Protein AF-A0A7V1BLU6-F1 (afdb_monomer_lite)

pLDDT: mean 78.52, std 13.08, range [48.31, 93.19]

Organism: NCBI:txid487184

Secondary structure (DSSP, 8-state):
--HHHHHHHTT-----HHHH--SHHHHHHHHHHS-PPPSS--HHHHHHHHHHHHHHHHHHHHHTT-

Radius of gyration: 18.97 Å; chains: 1; bounding box: 30×38×45 Å

Structure (mmCIF, N/CA/C/O backbone):
data_AF-A0A7V1BLU6-F1
#
_entry.id   AF-A0A7V1BLU6-F1
#
loop_
_atom_site.group_PDB
_atom_site.id
_atom_site.type_symbol
_atom_site.label_atom_id
_atom_site.label_alt_id
_atom_site.label_comp_id
_atom_site.label_asym_id
_atom_site.label_entity_id
_atom_site.label_seq_id
_atom_site.pdbx_PDB_ins_code
_atom_site.Cartn_x
_atom_site.Cartn_y
_atom_site.Cartn_z
_atom_site.occupancy
_atom_site.B_iso_or_equiv
_atom_site.auth_seq_id
_atom_site.auth_comp_id
_atom_site.auth_asym_id
_atom_site.auth_atom_id
_atom_site.pdbx_PDB_model_num
ATOM 1 N N . MET A 1 1 ? 13.230 18.953 -34.458 1.00 68.12 1 MET A N 1
ATOM 2 C CA . MET A 1 1 ? 13.747 18.146 -33.333 1.00 68.12 1 MET A CA 1
ATOM 3 C C . MET A 1 1 ? 12.573 17.357 -32.785 1.00 68.12 1 MET A C 1
ATOM 5 O O . MET A 1 1 ? 11.519 17.962 -32.603 1.00 68.12 1 MET A O 1
ATOM 9 N N . ARG A 1 2 ? 12.693 16.032 -32.648 1.00 78.00 2 ARG A N 1
ATOM 10 C CA . ARG A 1 2 ? 11.629 15.197 -32.056 1.00 78.00 2 ARG A CA 1
ATOM 11 C C . ARG A 1 2 ? 11.683 15.285 -30.529 1.00 78.00 2 ARG A C 1
ATOM 13 O O . ARG A 1 2 ? 12.734 15.618 -29.987 1.00 78.00 2 ARG A O 1
ATOM 20 N N . ALA A 1 3 ? 10.558 15.032 -29.858 1.00 69.56 3 ALA A N 1
ATOM 21 C CA . ALA A 1 3 ? 10.452 15.123 -28.397 1.00 69.56 3 ALA A CA 1
ATOM 22 C C . ALA A 1 3 ? 11.551 14.298 -27.699 1.00 69.56 3 ALA A C 1
ATOM 24 O O . ALA A 1 3 ? 12.247 14.801 -26.824 1.00 69.56 3 ALA A O 1
ATOM 25 N N . ASP A 1 4 ? 11.799 13.095 -28.205 1.00 68.94 4 ASP A N 1
ATOM 26 C CA . ASP A 1 4 ? 12.772 12.139 -27.672 1.00 68.94 4 ASP A CA 1
ATOM 27 C C . ASP A 1 4 ? 14.216 12.668 -27.750 1.00 68.94 4 ASP A C 1
ATOM 29 O O . ASP A 1 4 ? 15.008 12.548 -26.815 1.00 68.94 4 ASP A O 1
ATOM 33 N N . GLU A 1 5 ? 14.562 13.330 -28.856 1.00 79.81 5 GLU A N 1
ATOM 34 C CA . GLU A 1 5 ? 15.889 13.922 -29.058 1.00 79.81 5 GLU A CA 1
ATOM 35 C C . GLU A 1 5 ? 16.121 15.140 -28.154 1.00 79.81 5 GLU A C 1
ATOM 37 O O . GLU A 1 5 ? 17.255 15.430 -27.765 1.00 79.81 5 GLU A O 1
ATOM 42 N N . TYR A 1 6 ? 15.049 15.860 -27.820 1.00 75.31 6 TYR A N 1
ATOM 43 C CA . TYR A 1 6 ? 15.086 17.000 -26.910 1.00 75.31 6 TYR A CA 1
ATOM 44 C C . TYR A 1 6 ? 15.298 16.557 -25.453 1.00 75.31 6 TYR A C 1
ATOM 46 O O . TYR A 1 6 ? 16.119 17.161 -24.759 1.00 75.31 6 TYR A O 1
ATOM 54 N N . LEU A 1 7 ? 14.632 15.477 -25.024 1.00 76.75 7 LEU A N 1
ATOM 55 C CA . LEU A 1 7 ? 14.762 14.886 -23.683 1.00 76.75 7 LEU A CA 1
ATOM 56 C C . LEU A 1 7 ? 16.176 14.339 -23.439 1.00 76.75 7 LEU A C 1
ATOM 58 O O . LEU A 1 7 ? 16.842 14.713 -22.470 1.00 76.75 7 LEU A O 1
ATOM 62 N N . LYS A 1 8 ? 16.697 13.573 -24.402 1.00 76.19 8 LYS A N 1
ATOM 63 C CA . LYS A 1 8 ? 18.039 12.976 -24.339 1.00 76.19 8 LYS A CA 1
ATOM 64 C C . LYS A 1 8 ? 19.165 14.011 -24.288 1.00 76.19 8 LYS A C 1
ATOM 66 O O . LYS A 1 8 ? 20.161 13.838 -23.595 1.00 76.19 8 LYS A O 1
ATOM 71 N N . LYS A 1 9 ? 19.010 15.131 -24.997 1.00 76.38 9 LYS A N 1
ATOM 72 C CA . LYS A 1 9 ? 19.995 16.226 -24.999 1.00 76.38 9 LYS A CA 1
ATOM 73 C C . LYS A 1 9 ? 20.064 16.979 -23.664 1.00 76.38 9 LYS A C 1
ATOM 75 O O . LYS A 1 9 ? 21.057 17.656 -23.401 1.00 76.38 9 LYS A O 1
ATOM 80 N N . LYS A 1 10 ? 19.006 16.924 -22.855 1.00 73.31 10 LYS A N 1
ATOM 81 C CA . LYS A 1 10 ? 18.879 17.680 -21.604 1.00 73.31 10 LYS A CA 1
ATOM 82 C C . LYS A 1 10 ? 19.187 16.859 -20.348 1.00 73.31 10 LYS A C 1
ATOM 84 O O . LYS A 1 10 ? 19.141 17.441 -19.272 1.00 73.31 10 LYS A O 1
ATOM 89 N N . GLY A 1 11 ? 19.540 15.575 -20.488 1.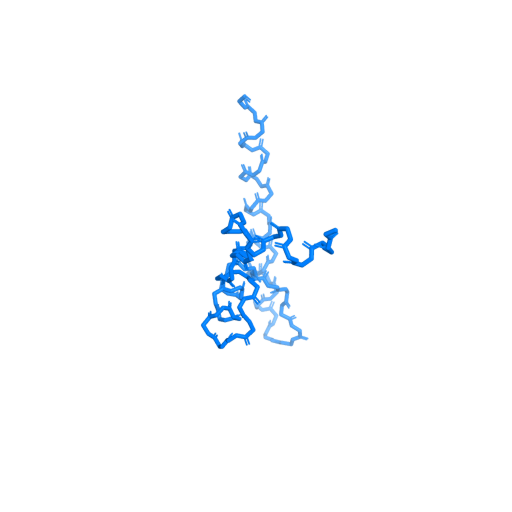00 64.50 11 GLY A N 1
ATOM 90 C CA . GLY A 1 11 ? 19.767 14.670 -19.351 1.00 64.50 11 GLY A CA 1
ATOM 91 C C . GLY A 1 11 ? 18.482 14.360 -18.581 1.00 64.50 11 GLY A C 1
ATOM 92 O O . GLY A 1 11 ? 18.533 14.110 -17.386 1.00 64.50 11 GLY A O 1
ATOM 93 N N . LEU A 1 12 ? 17.340 14.465 -19.265 1.00 56.75 12 LEU A N 1
ATOM 94 C CA . LEU A 1 12 ? 15.995 14.277 -18.725 1.00 56.75 12 LEU A CA 1
ATOM 95 C C . LEU A 1 12 ? 15.313 13.066 -19.383 1.00 56.75 12 LEU A C 1
ATOM 97 O O . LEU A 1 12 ? 14.095 13.043 -19.506 1.00 56.75 12 LEU A O 1
ATOM 101 N N . ASP A 1 13 ? 16.100 12.111 -19.892 1.00 60.38 13 ASP A N 1
ATOM 102 C CA . ASP A 1 13 ? 15.606 10.740 -20.061 1.00 60.38 13 ASP A CA 1
ATOM 103 C C . ASP A 1 13 ? 15.653 9.958 -18.736 1.00 60.38 13 ASP A C 1
ATOM 105 O O . ASP A 1 13 ? 15.167 8.834 -18.676 1.00 60.38 13 ASP A O 1
ATOM 109 N N . ASP A 1 14 ? 16.178 10.572 -17.670 1.00 62.19 14 ASP A N 1
ATOM 110 C CA . ASP A 1 14 ? 16.116 10.055 -16.310 1.00 62.19 14 ASP A CA 1
ATOM 111 C C . ASP A 1 14 ? 14.750 10.392 -15.688 1.00 62.19 14 ASP A C 1
ATOM 113 O O . ASP A 1 14 ? 14.567 11.356 -14.938 1.00 62.19 14 ASP A O 1
ATOM 117 N N . ASP A 1 15 ? 13.749 9.605 -16.072 1.00 53.72 15 ASP A N 1
ATOM 118 C CA . ASP A 1 15 ? 12.369 9.702 -15.599 1.00 53.72 15 ASP A CA 1
ATOM 119 C C . ASP A 1 15 ? 12.207 9.068 -14.207 1.00 53.72 15 ASP A C 1
ATOM 121 O O . ASP A 1 15 ? 11.335 8.221 -14.018 1.00 53.72 15 ASP A O 1
ATOM 125 N N . ASN A 1 16 ? 13.021 9.459 -13.216 1.00 53.12 16 ASN A N 1
ATOM 126 C CA . ASN A 1 16 ? 12.905 8.965 -11.834 1.00 53.12 16 ASN A CA 1
ATOM 127 C C . ASN A 1 16 ? 12.741 7.432 -11.815 1.00 53.12 16 ASN A C 1
ATOM 129 O O . ASN A 1 16 ? 11.748 6.900 -11.303 1.00 53.12 16 ASN A O 1
ATOM 133 N N . GLU A 1 17 ? 13.664 6.738 -12.491 1.00 53.75 17 GLU A N 1
ATOM 134 C CA . GLU A 1 17 ? 13.511 5.315 -12.787 1.00 53.75 17 GLU A CA 1
ATOM 135 C C . GLU A 1 17 ? 13.217 4.520 -11.518 1.00 53.75 17 GLU A C 1
ATOM 137 O O . GLU A 1 17 ? 12.394 3.633 -11.579 1.00 53.75 17 GLU A O 1
ATOM 142 N N . GLU A 1 18 ? 13.744 4.877 -10.344 1.00 50.59 18 GLU A N 1
ATOM 143 C CA . GLU A 1 18 ? 13.592 4.080 -9.118 1.00 50.59 18 GLU A CA 1
ATOM 144 C C . GLU A 1 18 ? 12.132 3.820 -8.666 1.00 50.59 18 GLU A C 1
ATOM 146 O O . GLU A 1 18 ? 11.870 2.769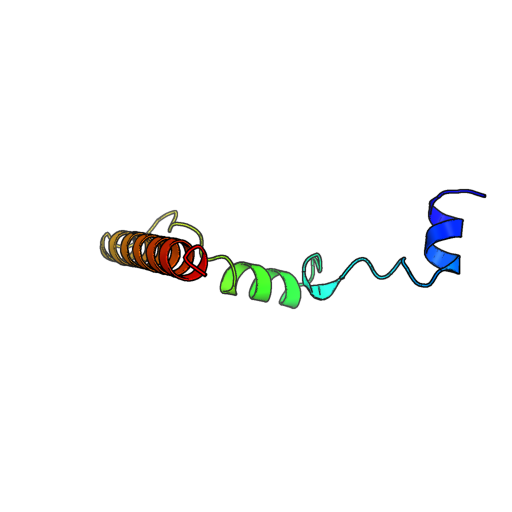 -8.079 1.00 50.59 18 GLU A O 1
ATOM 151 N N . LEU A 1 19 ? 11.167 4.702 -8.981 1.00 48.31 19 LEU A N 1
ATOM 152 C CA . LEU A 1 19 ? 9.733 4.505 -8.672 1.00 48.31 19 LEU A CA 1
ATOM 153 C C . LEU A 1 19 ? 8.906 3.950 -9.846 1.00 48.31 19 LEU A C 1
ATOM 155 O O . LEU A 1 19 ? 7.807 3.443 -9.634 1.00 48.31 19 LEU A O 1
ATOM 159 N N . LYS A 1 20 ? 9.420 4.025 -11.077 1.00 55.66 20 LYS A N 1
ATOM 160 C CA . LYS A 1 20 ? 8.848 3.367 -12.272 1.00 55.66 20 LYS A CA 1
ATOM 161 C C . LYS A 1 20 ? 9.677 2.162 -12.716 1.00 55.66 20 LYS A C 1
ATOM 163 O O . LYS A 1 20 ? 9.479 1.640 -13.815 1.00 55.66 20 LYS A O 1
ATOM 168 N N . ASP A 1 21 ? 10.604 1.719 -11.874 1.00 65.69 21 ASP A N 1
ATOM 169 C CA . ASP A 1 21 ? 11.530 0.656 -12.195 1.00 65.69 21 ASP A CA 1
ATOM 170 C C . ASP A 1 21 ? 10.720 -0.633 -12.195 1.00 65.69 21 ASP A C 1
ATOM 172 O O . ASP A 1 21 ? 10.301 -1.162 -11.162 1.00 65.69 21 ASP A O 1
ATOM 176 N N . THR A 1 22 ? 10.474 -1.145 -13.397 1.00 77.00 22 THR A N 1
ATOM 177 C CA . THR A 1 22 ? 9.787 -2.422 -13.572 1.00 77.00 22 THR A CA 1
ATOM 178 C C . THR A 1 22 ? 10.611 -3.604 -13.043 1.00 77.00 22 THR A C 1
ATOM 180 O O . THR A 1 22 ? 10.107 -4.740 -13.064 1.00 77.00 22 THR A O 1
ATOM 183 N N . SER A 1 23 ? 11.836 -3.365 -12.549 1.00 82.88 23 SER A N 1
ATOM 184 C CA . SER A 1 23 ? 12.632 -4.335 -11.808 1.00 82.88 23 SER A CA 1
ATOM 185 C C . SER A 1 23 ? 11.927 -4.823 -10.544 1.00 82.88 23 SER A C 1
ATOM 187 O O . SER A 1 23 ? 10.984 -4.238 -10.008 1.00 82.88 23 SER A O 1
ATOM 189 N N . LEU A 1 24 ? 12.425 -5.947 -10.033 1.00 85.25 24 LEU A N 1
ATOM 190 C CA . LEU A 1 24 ? 11.976 -6.494 -8.763 1.00 85.25 24 LEU A CA 1
ATOM 191 C C . LEU A 1 24 ? 12.241 -5.530 -7.599 1.00 85.25 24 LEU A C 1
ATOM 193 O O . LEU A 1 24 ? 11.427 -5.480 -6.680 1.00 85.25 24 LEU A O 1
ATOM 197 N N . LYS A 1 25 ? 13.349 -4.773 -7.632 1.00 86.19 25 LYS A N 1
ATOM 198 C CA . LYS A 1 25 ? 13.693 -3.805 -6.583 1.00 86.19 25 LYS A CA 1
ATOM 199 C C . LYS A 1 25 ? 12.647 -2.691 -6.539 1.00 86.19 25 LYS A C 1
ATOM 201 O O . LYS A 1 25 ? 12.073 -2.479 -5.474 1.00 86.19 25 LYS A O 1
ATOM 206 N N . GLY A 1 26 ? 12.355 -2.064 -7.681 1.00 84.56 26 GLY A N 1
ATOM 207 C CA . GLY A 1 26 ? 11.343 -1.008 -7.789 1.00 84.56 26 GLY A CA 1
ATOM 208 C C . GLY A 1 26 ? 9.969 -1.488 -7.335 1.00 84.56 26 GLY A C 1
ATOM 209 O O . GLY A 1 26 ? 9.390 -0.932 -6.408 1.00 84.56 26 GLY A O 1
ATOM 210 N N . LYS A 1 27 ? 9.508 -2.627 -7.862 1.00 84.38 27 LYS A N 1
ATOM 211 C CA . LYS A 1 27 ? 8.225 -3.236 -7.458 1.00 84.38 27 LYS A CA 1
ATOM 212 C C . LYS A 1 27 ? 8.161 -3.623 -5.979 1.00 84.38 27 LYS A C 1
ATOM 214 O O . LYS A 1 27 ? 7.092 -3.564 -5.376 1.00 84.38 27 LYS A O 1
ATOM 219 N N . SER A 1 28 ? 9.270 -4.070 -5.390 1.00 86.06 28 SER A N 1
ATOM 220 C CA . SER A 1 28 ? 9.310 -4.419 -3.961 1.00 86.06 28 SER A CA 1
ATOM 221 C C . SER A 1 28 ? 9.226 -3.168 -3.095 1.00 86.06 28 SER A C 1
ATOM 223 O O . SER A 1 28 ? 8.500 -3.161 -2.103 1.00 86.06 28 SER A O 1
ATOM 225 N N . LEU A 1 29 ? 9.928 -2.106 -3.494 1.00 87.12 29 LEU A N 1
ATOM 226 C CA . LEU A 1 29 ? 9.883 -0.813 -2.824 1.00 87.12 29 LEU A CA 1
ATOM 227 C C . LEU A 1 29 ? 8.496 -0.167 -2.940 1.00 87.12 29 LEU A C 1
ATOM 229 O O . LEU A 1 29 ? 7.959 0.308 -1.942 1.00 87.12 29 LEU A O 1
ATOM 233 N N . GLU A 1 30 ? 7.882 -0.207 -4.122 1.00 85.19 30 GLU A N 1
ATOM 234 C CA . GLU A 1 30 ? 6.524 0.289 -4.366 1.00 85.19 30 GLU A CA 1
ATOM 235 C C . GLU A 1 30 ? 5.515 -0.405 -3.444 1.00 85.19 30 GLU A C 1
ATOM 237 O O . GLU A 1 30 ? 4.788 0.263 -2.714 1.00 85.19 30 GLU A O 1
ATOM 242 N N . ARG A 1 31 ? 5.533 -1.744 -3.384 1.00 84.62 31 ARG A N 1
ATOM 243 C CA . ARG A 1 31 ? 4.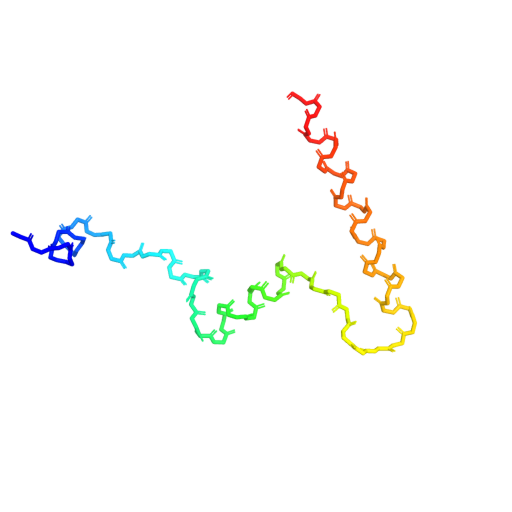644 -2.517 -2.498 1.00 84.62 31 ARG A CA 1
ATOM 244 C C . ARG A 1 31 ? 4.878 -2.242 -1.014 1.00 84.62 31 ARG A C 1
ATOM 246 O O . ARG A 1 31 ? 3.927 -2.264 -0.243 1.00 84.62 31 ARG A O 1
ATOM 253 N N . ALA A 1 32 ? 6.127 -2.016 -0.606 1.00 85.25 32 ALA A N 1
ATOM 254 C CA . ALA A 1 32 ? 6.459 -1.716 0.785 1.00 85.25 32 ALA A CA 1
ATOM 255 C C . ALA A 1 32 ? 6.013 -0.305 1.201 1.00 85.25 32 ALA A C 1
ATOM 257 O O . ALA A 1 32 ? 5.660 -0.086 2.356 1.00 85.25 32 ALA A O 1
ATOM 258 N N . THR A 1 33 ? 6.032 0.644 0.263 1.00 82.62 33 THR A N 1
ATOM 259 C CA . THR A 1 33 ? 5.646 2.043 0.501 1.00 82.62 33 THR A CA 1
ATOM 260 C C . THR A 1 33 ? 4.150 2.295 0.304 1.00 82.62 33 THR A C 1
ATOM 262 O O . THR A 1 33 ? 3.616 3.218 0.912 1.00 82.62 33 THR A O 1
ATOM 265 N N . HIS A 1 34 ? 3.459 1.457 -0.474 1.00 81.00 34 HIS A N 1
ATOM 266 C CA . HIS A 1 34 ? 2.022 1.550 -0.742 1.00 81.00 34 HIS A CA 1
ATOM 267 C C . HIS A 1 34 ? 1.292 0.275 -0.290 1.00 81.00 34 HIS A C 1
ATOM 269 O O . HIS A 1 34 ? 0.920 -0.558 -1.121 1.00 81.00 34 HIS A O 1
ATOM 275 N N . PRO A 1 35 ? 1.075 0.090 1.026 1.00 80.81 35 PRO A N 1
ATOM 276 C CA . PRO A 1 35 ? 0.329 -1.057 1.530 1.00 80.81 35 PRO A CA 1
ATOM 277 C C . PRO A 1 35 ? -1.139 -1.023 1.059 1.00 80.81 35 PRO A C 1
ATOM 279 O O . PRO A 1 35 ? -1.935 -0.167 1.457 1.00 80.81 35 PRO A O 1
ATOM 282 N N . GLU A 1 36 ? -1.499 -1.975 0.195 1.00 85.25 36 GLU A N 1
ATOM 283 C CA . GLU A 1 36 ? -2.867 -2.201 -0.287 1.00 85.25 36 GLU A CA 1
ATOM 284 C C . GLU A 1 36 ? -3.694 -3.056 0.687 1.00 85.25 36 GLU A C 1
ATOM 286 O O . GLU A 1 36 ? -3.155 -3.763 1.539 1.00 85.25 36 GLU A O 1
ATOM 291 N N . ALA A 1 37 ? -5.022 -3.018 0.531 1.00 86.81 37 ALA A N 1
ATOM 292 C CA . ALA A 1 37 ? -5.922 -3.876 1.294 1.00 86.81 37 ALA A CA 1
ATOM 293 C C . ALA A 1 37 ? -5.660 -5.368 0.987 1.00 86.81 37 ALA A C 1
ATOM 295 O O . ALA A 1 37 ? -5.500 -5.731 -0.188 1.00 86.81 37 ALA A O 1
ATOM 296 N N . PRO A 1 38 ? -5.670 -6.260 1.997 1.00 86.94 38 PRO A N 1
ATOM 297 C CA . PRO A 1 38 ? -5.498 -7.690 1.768 1.00 86.94 38 PRO A CA 1
ATOM 298 C C . PRO A 1 38 ? -6.633 -8.252 0.901 1.00 86.94 38 PRO A C 1
ATOM 300 O O . PRO A 1 38 ? -7.809 -8.146 1.251 1.00 86.94 38 PRO A O 1
ATOM 303 N N . LYS A 1 39 ? -6.290 -8.900 -0.222 1.00 84.25 39 LYS A N 1
ATOM 304 C CA . LYS A 1 39 ? -7.272 -9.535 -1.132 1.00 84.25 39 LYS A CA 1
ATOM 305 C C . LYS A 1 39 ? -7.863 -10.833 -0.569 1.00 84.25 39 LYS A C 1
ATOM 307 O O . LYS A 1 39 ? -8.967 -11.218 -0.937 1.00 84.25 39 LYS A O 1
ATOM 312 N N . ALA A 1 40 ? -7.109 -11.508 0.289 1.00 86.44 40 ALA A N 1
ATOM 313 C CA . ALA A 1 40 ? -7.504 -12.669 1.073 1.00 86.44 40 ALA A CA 1
ATOM 314 C C . ALA A 1 40 ? -6.580 -12.729 2.296 1.00 86.44 40 ALA A C 1
ATOM 316 O O . ALA A 1 40 ? -5.418 -12.333 2.197 1.00 86.44 40 ALA A O 1
ATOM 317 N N . GLY A 1 41 ? -7.080 -13.211 3.427 1.00 85.94 41 GLY A N 1
ATOM 318 C CA . GLY A 1 41 ? -6.333 -13.230 4.678 1.00 85.94 41 GLY A CA 1
ATOM 319 C C . GLY A 1 41 ? -7.198 -13.699 5.835 1.00 85.94 41 GLY A C 1
ATOM 320 O O . GLY A 1 41 ? -8.353 -14.096 5.655 1.00 85.94 41 GLY A O 1
ATOM 321 N N . THR A 1 42 ? -6.622 -13.662 7.024 1.00 92.94 42 THR A N 1
ATOM 322 C CA . THR A 1 42 ? -7.386 -13.756 8.261 1.00 92.94 42 THR A CA 1
ATOM 323 C C . THR A 1 42 ? -8.194 -12.468 8.453 1.00 92.94 42 THR A C 1
ATOM 325 O O . THR A 1 42 ? -7.784 -11.411 7.975 1.00 92.94 42 THR A O 1
ATOM 328 N N . PRO A 1 43 ? -9.331 -12.504 9.167 1.00 92.12 43 PRO A N 1
ATOM 329 C CA . PRO A 1 43 ? -10.068 -11.284 9.501 1.00 92.12 43 PRO A CA 1
ATOM 330 C C . PRO A 1 43 ? -9.205 -10.199 10.173 1.00 92.12 43 PRO A C 1
ATOM 332 O O . PRO A 1 43 ? -9.452 -9.016 9.973 1.00 92.12 43 PRO A O 1
ATOM 335 N N . HIS A 1 44 ? -8.161 -10.595 10.908 1.00 90.38 44 HIS A N 1
ATOM 336 C CA . HIS A 1 44 ? -7.248 -9.672 11.584 1.00 90.38 44 HIS A CA 1
ATOM 337 C C . HIS A 1 44 ? -6.413 -8.833 10.601 1.00 90.38 44 HIS A C 1
ATOM 339 O O . HIS A 1 44 ? -6.159 -7.661 10.857 1.00 90.38 44 HIS A O 1
ATOM 345 N N . ASP A 1 45 ? -6.073 -9.389 9.430 1.00 91.44 45 ASP A N 1
ATOM 346 C CA . ASP A 1 45 ? -5.339 -8.660 8.387 1.00 91.44 45 ASP A CA 1
ATOM 347 C C . ASP A 1 45 ? -6.144 -7.451 7.864 1.00 91.44 45 ASP A C 1
ATOM 349 O O . ASP A 1 45 ? -5.571 -6.451 7.427 1.00 91.44 45 ASP A O 1
ATOM 353 N N . TRP A 1 46 ? -7.481 -7.520 7.903 1.00 89.00 46 TRP A N 1
ATOM 354 C CA . TRP A 1 46 ? -8.350 -6.395 7.540 1.00 89.00 46 TRP A CA 1
ATOM 355 C C . TRP A 1 46 ? -8.411 -5.333 8.637 1.00 89.00 46 TRP A C 1
ATOM 357 O O . TRP A 1 46 ? -8.314 -4.147 8.324 1.00 89.00 46 TRP A O 1
ATOM 367 N N . GLU A 1 47 ? -8.515 -5.746 9.901 1.00 92.56 47 GLU A N 1
ATOM 368 C CA . GLU A 1 47 ? -8.521 -4.826 11.047 1.00 92.56 47 GLU A CA 1
ATOM 369 C C . GLU A 1 47 ? -7.228 -3.996 11.107 1.00 92.56 47 GLU A C 1
ATOM 371 O O . GLU A 1 47 ? -7.277 -2.774 11.281 1.00 92.56 47 GLU A O 1
ATOM 376 N N . ASP A 1 48 ? -6.076 -4.632 10.878 1.00 91.19 48 ASP A N 1
ATOM 377 C CA . ASP A 1 48 ? -4.773 -3.961 10.837 1.00 91.19 48 ASP A CA 1
ATOM 378 C C . ASP A 1 48 ? -4.684 -2.940 9.692 1.00 91.19 48 ASP A C 1
ATOM 380 O O . ASP A 1 48 ? -4.171 -1.828 9.871 1.00 91.19 48 ASP A O 1
ATOM 384 N N . TRP A 1 49 ? -5.226 -3.275 8.516 1.00 89.44 49 TRP A N 1
ATOM 385 C CA . TRP A 1 49 ? -5.259 -2.358 7.376 1.00 89.44 49 TRP A CA 1
ATOM 386 C C . TRP A 1 49 ? -6.156 -1.140 7.639 1.00 89.44 49 TRP A C 1
ATOM 388 O O . TRP A 1 49 ? -5.762 -0.003 7.357 1.00 89.44 49 TRP A O 1
ATOM 398 N N . GLU A 1 50 ? -7.339 -1.342 8.222 1.00 91.31 50 GLU A N 1
ATOM 399 C CA . GLU A 1 50 ? -8.239 -0.245 8.594 1.00 91.31 50 GLU A CA 1
ATOM 400 C C . GLU A 1 50 ? -7.609 0.671 9.651 1.00 91.31 50 GLU A C 1
ATOM 402 O O . GLU A 1 50 ? -7.658 1.902 9.523 1.00 91.31 50 GLU A O 1
ATOM 407 N N . ALA A 1 51 ? -6.952 0.092 10.660 1.00 93.19 51 ALA A N 1
ATOM 408 C CA . ALA A 1 51 ? -6.227 0.840 11.682 1.00 93.19 51 ALA A CA 1
ATOM 409 C C . ALA A 1 51 ? -5.084 1.671 11.078 1.00 93.19 51 ALA A C 1
ATOM 411 O O . ALA A 1 51 ? -4.934 2.855 11.411 1.00 93.19 51 ALA A O 1
ATOM 412 N N . PHE A 1 52 ? -4.320 1.093 10.144 1.00 90.25 52 PHE A N 1
ATOM 413 C CA . PHE A 1 52 ? -3.292 1.810 9.392 1.00 90.25 52 PHE A CA 1
ATOM 414 C C . PHE A 1 52 ? -3.891 3.001 8.633 1.00 90.25 52 PHE A C 1
ATOM 416 O O . PHE A 1 52 ? -3.443 4.134 8.829 1.00 90.25 52 PHE A O 1
ATOM 423 N N . LYS A 1 53 ? -4.959 2.796 7.849 1.00 91.38 53 LYS A N 1
ATOM 424 C CA . LYS A 1 53 ? -5.633 3.873 7.098 1.00 91.38 53 LYS A CA 1
ATOM 425 C C . LYS A 1 53 ? -6.167 4.984 8.000 1.00 91.38 53 LYS A C 1
ATOM 427 O O . LYS A 1 53 ? -6.018 6.159 7.663 1.00 91.38 53 LYS A O 1
ATOM 432 N N . ALA A 1 54 ? -6.748 4.640 9.147 1.00 92.88 54 ALA A N 1
ATOM 433 C CA . ALA A 1 54 ? -7.203 5.619 10.130 1.00 92.88 54 ALA A CA 1
ATOM 434 C C . ALA A 1 54 ? -6.035 6.410 10.748 1.00 92.88 54 ALA A C 1
ATOM 436 O O . ALA A 1 54 ? -6.172 7.600 11.041 1.00 92.88 54 ALA A O 1
ATOM 437 N N . SER A 1 55 ? -4.879 5.771 10.949 1.00 90.94 55 SER A N 1
ATOM 438 C CA . SER A 1 55 ? -3.673 6.440 11.447 1.00 90.94 55 SER A CA 1
ATOM 439 C C . SER A 1 55 ? -3.095 7.430 10.432 1.00 90.94 55 SER A C 1
ATOM 441 O O . SER A 1 55 ? -2.792 8.560 10.807 1.00 90.94 55 SER A O 1
ATOM 443 N N . GLU A 1 56 ? -3.030 7.052 9.153 1.00 88.94 56 GLU A N 1
ATOM 444 C CA . GLU A 1 56 ? -2.536 7.910 8.071 1.00 88.94 56 GLU A CA 1
ATOM 445 C C . GLU A 1 56 ? -3.443 9.122 7.868 1.00 88.94 56 GLU A C 1
ATOM 447 O O . GLU A 1 56 ? -2.958 10.250 7.832 1.00 88.94 56 GLU A O 1
ATOM 452 N N . LYS A 1 57 ? -4.767 8.914 7.866 1.00 89.88 57 LYS A N 1
ATOM 453 C CA . LYS A 1 57 ? -5.741 10.009 7.780 1.00 89.88 57 LYS A CA 1
ATOM 454 C C . LYS A 1 57 ? -5.568 11.020 8.918 1.00 89.88 57 LYS A C 1
ATOM 456 O O . LYS A 1 57 ? -5.586 12.222 8.687 1.00 89.88 57 LYS A O 1
ATOM 461 N N . ARG A 1 58 ? -5.351 10.549 10.151 1.00 90.94 58 ARG A N 1
ATOM 462 C CA . ARG A 1 58 ? -5.099 11.441 11.296 1.00 90.94 58 ARG A CA 1
ATOM 463 C C . ARG A 1 58 ? -3.789 12.216 11.169 1.00 90.94 58 ARG A C 1
ATOM 465 O O . ARG A 1 58 ? -3.740 13.369 11.584 1.00 90.94 58 ARG A O 1
ATOM 472 N N . LYS A 1 59 ? -2.730 11.603 10.630 1.00 87.12 59 LYS A N 1
ATOM 473 C CA . LYS A 1 59 ? -1.457 12.298 10.371 1.00 87.12 59 LYS A CA 1
ATOM 474 C C . LYS A 1 59 ? -1.618 13.370 9.297 1.00 87.12 59 LYS A C 1
ATOM 476 O O . LYS A 1 59 ? -1.084 14.458 9.468 1.00 87.12 59 LYS A O 1
ATOM 481 N N . GLU A 1 60 ? -2.370 13.079 8.238 1.00 86.12 60 GLU A N 1
ATOM 482 C CA . GLU A 1 60 ? -2.709 14.041 7.185 1.00 86.12 60 GLU A CA 1
ATOM 483 C C . GLU A 1 60 ? -3.489 15.230 7.761 1.00 86.12 60 GLU A C 1
ATOM 485 O O . GLU A 1 60 ? -3.079 16.375 7.597 1.00 86.12 60 GLU A O 1
ATOM 490 N N . GLU A 1 61 ? -4.543 14.968 8.540 1.00 84.50 61 GLU A N 1
ATOM 491 C CA . GLU A 1 61 ? -5.333 16.004 9.222 1.00 84.50 61 GLU A CA 1
ATOM 492 C C . GLU A 1 61 ? -4.493 16.847 10.200 1.00 84.50 61 GLU A C 1
ATOM 494 O O . GLU A 1 61 ? -4.728 18.048 10.343 1.00 84.50 61 GLU A O 1
ATOM 499 N N . ALA A 1 62 ? -3.508 16.241 10.871 1.00 81.38 62 ALA A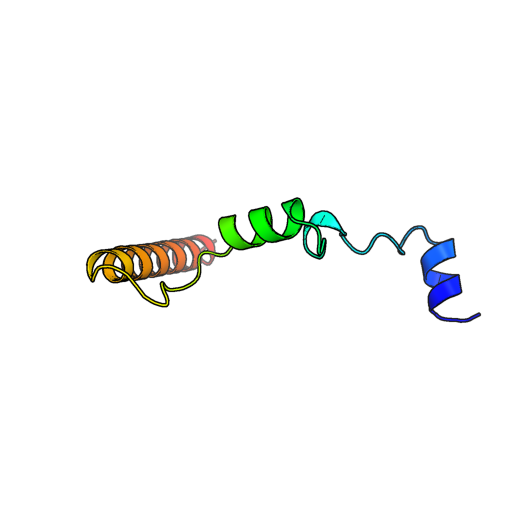 N 1
ATOM 500 C CA . ALA A 1 62 ? -2.597 16.942 11.772 1.00 81.38 62 ALA A CA 1
ATOM 501 C C . ALA A 1 62 ? -1.550 17.784 11.023 1.00 81.38 62 ALA A C 1
ATOM 503 O O . ALA A 1 62 ? -1.261 18.893 11.459 1.00 81.38 62 ALA A O 1
ATOM 504 N N . GLY A 1 63 ? -1.012 17.288 9.904 1.00 73.25 63 GLY A N 1
ATOM 505 C CA . GLY A 1 63 ? -0.030 17.995 9.073 1.00 73.25 63 GLY A CA 1
ATOM 506 C C . GLY A 1 63 ? -0.632 19.088 8.184 1.00 73.25 63 GLY A C 1
ATOM 507 O O . GLY A 1 63 ? 0.075 19.999 7.775 1.00 73.25 63 GLY A O 1
ATOM 508 N N . THR A 1 64 ? -1.939 19.041 7.914 1.00 60.38 64 THR A N 1
ATOM 509 C CA . THR A 1 64 ? -2.675 20.111 7.214 1.00 60.38 64 THR A CA 1
ATOM 510 C C . THR A 1 64 ? -2.971 21.322 8.111 1.00 60.38 64 THR A C 1
ATOM 512 O O . THR A 1 64 ? -3.448 22.344 7.621 1.00 60.38 64 THR A O 1
ATOM 515 N N . LYS A 1 65 ? -2.720 21.225 9.423 1.00 57.00 65 LYS A N 1
ATOM 516 C CA . LYS A 1 65 ? -3.059 22.260 10.411 1.00 57.00 65 LYS A CA 1
ATOM 517 C C . LYS A 1 65 ? -1.913 23.243 10.721 1.00 57.00 65 LYS A C 1
ATOM 519 O O . LYS A 1 65 ? -2.012 23.956 11.720 1.00 57.00 65 LYS A O 1
A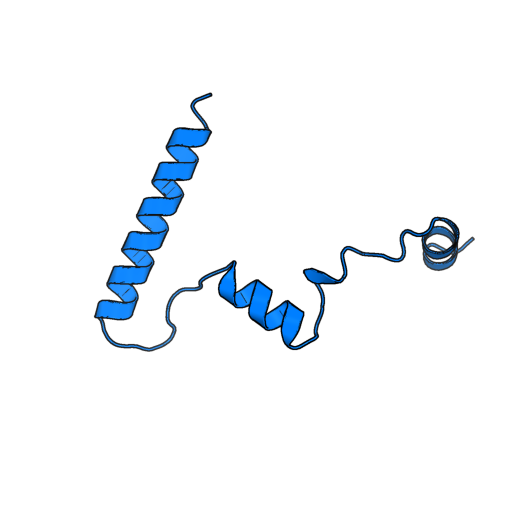TOM 524 N N . ASP A 1 66 ? -0.881 23.292 9.879 1.00 48.34 66 ASP A N 1
ATOM 525 C CA . ASP A 1 66 ? 0.204 24.290 9.909 1.00 48.34 66 ASP A CA 1
ATOM 526 C C . ASP A 1 66 ? 0.077 25.309 8.763 1.00 48.34 66 ASP A C 1
ATOM 528 O O . ASP A 1 66 ? -0.166 24.890 7.606 1.00 48.34 66 ASP A O 1
#

Sequence (66 aa):
MRADEYLKKKGLDDDNEELKDTSLKGKSLERATHPEAPKAGTP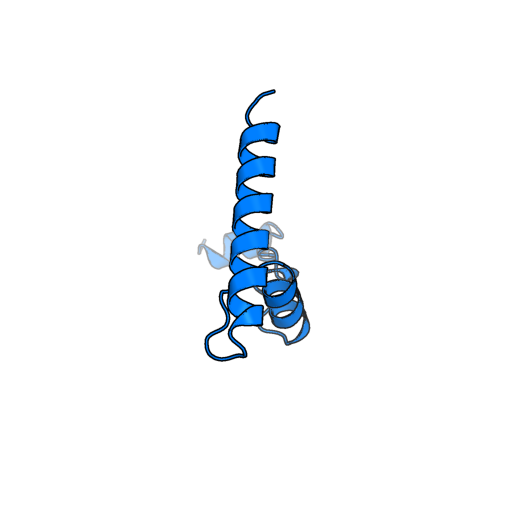HDWEDWEAFKASEKRKEEAGTKD

Foldseek 3Di:
DDPVVVCVVVVNVPPVCLCVVPDPNNVVVVCVVDPDQDPDDPPVSRVVVVVVVVVVVVVVVVVVPD